Protein AF-A0A2I1HBD5-F1 (afdb_monomer)

Structure (mmCIF, N/CA/C/O backbone):
data_AF-A0A2I1HBD5-F1
#
_entry.id   AF-A0A2I1HBD5-F1
#
loop_
_atom_site.group_PDB
_atom_site.id
_atom_site.type_symbol
_atom_site.label_atom_id
_atom_site.label_alt_id
_atom_site.label_comp_id
_atom_site.label_asym_id
_atom_site.label_entity_id
_atom_site.label_seq_id
_atom_site.pdbx_PDB_ins_code
_atom_site.Cartn_x
_atom_site.Cartn_y
_atom_site.Cartn_z
_atom_site.occupancy
_atom_site.B_iso_or_equiv
_atom_site.auth_seq_id
_atom_site.auth_comp_id
_atom_site.auth_asym_id
_atom_site.auth_atom_id
_atom_site.pdbx_PDB_model_num
ATOM 1 N N . MET A 1 1 ? 11.710 3.356 -23.609 1.00 35.12 1 MET A N 1
ATOM 2 C CA . MET A 1 1 ? 13.028 3.707 -23.040 1.00 35.12 1 MET A CA 1
ATOM 3 C C . MET A 1 1 ? 12.881 3.411 -21.571 1.00 35.12 1 MET A C 1
ATOM 5 O O . MET A 1 1 ? 12.284 4.208 -20.859 1.00 35.12 1 MET A O 1
ATOM 9 N N . ASP A 1 2 ? 13.296 2.212 -21.183 1.00 42.25 2 ASP A N 1
ATOM 10 C CA . ASP A 1 2 ? 13.004 1.639 -19.874 1.00 42.25 2 ASP A CA 1
ATOM 11 C C . ASP A 1 2 ? 14.181 1.948 -18.957 1.00 42.25 2 ASP A C 1
ATOM 13 O O . ASP A 1 2 ? 15.184 1.242 -18.952 1.00 42.25 2 ASP A O 1
ATOM 17 N N . ASN A 1 3 ? 14.074 3.050 -18.220 1.00 39.84 3 ASN A N 1
ATOM 18 C CA . ASN A 1 3 ? 15.025 3.401 -17.172 1.00 39.84 3 ASN A CA 1
ATOM 19 C C . ASN A 1 3 ? 14.378 3.121 -15.813 1.00 39.84 3 ASN A C 1
ATOM 21 O O . ASN A 1 3 ? 14.091 4.039 -15.054 1.00 39.84 3 ASN A O 1
ATOM 25 N N . ASN A 1 4 ? 14.155 1.841 -15.509 1.00 49.72 4 ASN A N 1
ATOM 26 C CA . ASN A 1 4 ? 13.788 1.379 -14.166 1.00 49.72 4 ASN A CA 1
ATOM 27 C C . ASN A 1 4 ? 15.038 1.297 -13.268 1.00 49.72 4 ASN A C 1
ATOM 29 O O . ASN A 1 4 ? 15.343 0.249 -12.703 1.00 49.72 4 ASN A O 1
ATOM 33 N N . TYR A 1 5 ? 15.794 2.391 -13.162 1.00 55.34 5 TYR A N 1
ATOM 34 C CA . TYR A 1 5 ? 16.770 2.550 -12.087 1.00 55.34 5 TYR A CA 1
ATOM 35 C C . TYR A 1 5 ? 16.064 3.250 -10.931 1.00 55.34 5 TYR A C 1
ATOM 37 O O . TYR A 1 5 ? 15.852 4.457 -10.970 1.00 55.34 5 TYR A O 1
ATOM 45 N N . ILE A 1 6 ? 15.682 2.470 -9.921 1.00 60.25 6 ILE A N 1
ATOM 46 C CA . ILE A 1 6 ? 15.313 3.000 -8.609 1.00 60.25 6 ILE A CA 1
ATOM 47 C C . ILE A 1 6 ? 16.592 3.620 -8.034 1.00 60.25 6 ILE A C 1
ATOM 49 O O . ILE A 1 6 ? 17.615 2.937 -7.923 1.00 60.25 6 ILE A O 1
ATOM 53 N N . PHE A 1 7 ? 16.578 4.921 -7.740 1.00 73.19 7 PHE A N 1
ATOM 54 C CA . PHE A 1 7 ? 17.714 5.563 -7.079 1.00 73.19 7 PHE A CA 1
ATOM 55 C C . PHE A 1 7 ? 17.886 4.967 -5.670 1.00 73.19 7 PHE A C 1
ATOM 57 O O . PHE A 1 7 ? 16.923 4.524 -5.054 1.00 73.19 7 PHE A O 1
ATOM 64 N N . GLN A 1 8 ? 19.103 4.935 -5.120 1.00 78.31 8 GLN A N 1
ATOM 65 C CA . GLN A 1 8 ? 19.332 4.352 -3.784 1.00 78.31 8 GLN A CA 1
ATOM 66 C C . GLN A 1 8 ? 18.429 4.980 -2.701 1.00 78.31 8 GLN A C 1
ATOM 68 O O . GLN A 1 8 ? 18.007 4.294 -1.769 1.00 78.31 8 GLN A O 1
ATOM 73 N N . ASP A 1 9 ? 18.110 6.267 -2.847 1.00 82.81 9 ASP A N 1
ATOM 74 C CA . ASP A 1 9 ? 17.214 6.996 -1.949 1.00 82.81 9 ASP A CA 1
ATOM 75 C C . ASP A 1 9 ? 15.756 6.531 -2.085 1.00 82.81 9 ASP A C 1
ATOM 77 O O . ASP A 1 9 ? 15.079 6.343 -1.075 1.00 82.81 9 ASP A O 1
ATOM 81 N N . ASP A 1 10 ? 15.312 6.238 -3.310 1.00 87.06 10 ASP A N 1
ATOM 82 C CA . ASP A 1 10 ? 13.992 5.675 -3.602 1.00 87.06 10 ASP A CA 1
ATOM 83 C C . ASP A 1 10 ? 13.824 4.284 -2.958 1.00 87.06 10 ASP A C 1
ATOM 85 O O . ASP A 1 10 ? 12.817 4.006 -2.310 1.00 87.06 10 ASP A O 1
ATOM 89 N N . GLU A 1 11 ? 14.832 3.415 -3.078 1.00 91.12 11 GLU A N 1
ATOM 90 C CA . GLU A 1 11 ? 14.834 2.073 -2.475 1.00 91.12 11 GLU A CA 1
ATOM 91 C C . GLU A 1 11 ? 14.741 2.141 -0.941 1.00 91.12 11 GLU A C 1
ATOM 93 O O . GLU A 1 11 ? 13.979 1.403 -0.307 1.00 91.12 11 GLU A O 1
ATOM 98 N N . ASN A 1 12 ? 15.526 3.035 -0.331 1.00 92.31 12 ASN A N 1
ATOM 99 C CA . ASN A 1 12 ? 15.513 3.252 1.113 1.00 92.31 12 ASN A CA 1
ATOM 100 C C . ASN A 1 12 ? 14.150 3.782 1.578 1.00 92.31 12 ASN A C 1
ATOM 102 O O . ASN A 1 12 ? 13.618 3.313 2.586 1.00 92.31 12 ASN A O 1
ATOM 106 N N . PHE A 1 13 ? 13.567 4.720 0.828 1.00 93.06 13 PHE A N 1
ATOM 107 C CA . PHE A 1 13 ? 12.230 5.235 1.093 1.00 93.06 13 PHE A CA 1
ATOM 108 C C . PHE A 1 13 ? 11.174 4.123 1.050 1.00 93.06 13 PHE A C 1
ATOM 110 O O . PHE A 1 13 ? 10.420 3.978 2.011 1.00 93.06 13 PHE A O 1
ATOM 117 N N . LEU A 1 14 ? 11.146 3.296 -0.002 1.00 94.56 14 LEU A N 1
ATOM 118 C CA . LEU A 1 14 ? 10.159 2.217 -0.129 1.00 94.56 14 LEU A CA 1
ATOM 119 C C . LEU A 1 14 ? 10.232 1.215 1.031 1.00 94.56 14 LEU A C 1
ATOM 121 O O . LEU A 1 14 ? 9.196 0.809 1.562 1.00 94.56 14 LEU A O 1
ATOM 125 N N . LYS A 1 15 ? 11.445 0.838 1.456 1.00 94.44 15 LYS A N 1
ATOM 126 C CA . LYS A 1 15 ? 11.649 -0.049 2.615 1.00 94.44 15 LYS A CA 1
ATOM 127 C C . LYS A 1 15 ? 11.149 0.577 3.911 1.00 94.44 15 LYS A C 1
ATOM 129 O O . LYS A 1 15 ? 10.478 -0.098 4.690 1.00 94.44 15 LYS A O 1
ATOM 134 N N . ASN A 1 16 ? 11.442 1.857 4.129 1.00 95.06 16 ASN A N 1
ATOM 135 C CA . ASN A 1 16 ? 10.980 2.579 5.312 1.00 95.06 16 ASN A CA 1
ATOM 136 C C . ASN A 1 16 ? 9.454 2.712 5.326 1.00 95.06 16 ASN A C 1
ATOM 138 O O . ASN A 1 16 ? 8.831 2.427 6.347 1.00 95.06 16 ASN A O 1
ATOM 142 N N . LEU A 1 17 ? 8.849 3.072 4.189 1.00 95.56 17 LEU A N 1
ATOM 143 C CA . LEU A 1 17 ? 7.399 3.160 4.037 1.00 95.56 17 LEU A CA 1
ATOM 144 C C . LEU A 1 17 ? 6.732 1.820 4.369 1.00 95.56 17 LEU A C 1
ATOM 146 O O . LEU A 1 17 ? 5.777 1.787 5.142 1.00 95.56 17 LEU A O 1
ATOM 150 N N . LEU A 1 18 ? 7.260 0.718 3.829 1.00 96.00 18 LEU A N 1
ATOM 151 C CA . LEU A 1 18 ? 6.735 -0.621 4.080 1.00 96.00 18 LEU A CA 1
ATOM 152 C C . LEU A 1 18 ? 6.848 -1.026 5.554 1.00 96.00 18 LEU A C 1
ATOM 154 O O . LEU A 1 18 ? 5.880 -1.505 6.142 1.00 96.00 18 LEU A O 1
ATOM 158 N N . ASN A 1 19 ? 8.019 -0.821 6.158 1.00 95.75 19 ASN A N 1
ATOM 159 C CA . ASN A 1 19 ? 8.254 -1.178 7.553 1.00 95.75 19 ASN A CA 1
ATOM 160 C C . ASN A 1 19 ? 7.349 -0.368 8.492 1.00 95.75 19 ASN A C 1
ATOM 162 O O . ASN A 1 19 ? 6.693 -0.923 9.373 1.00 95.75 19 ASN A O 1
ATOM 166 N N . ASN A 1 20 ? 7.244 0.941 8.256 1.00 94.94 20 ASN A N 1
ATOM 167 C CA . ASN A 1 20 ? 6.369 1.801 9.040 1.00 94.94 20 ASN A CA 1
ATOM 168 C C . ASN A 1 20 ? 4.895 1.430 8.848 1.00 94.94 20 ASN A C 1
ATOM 170 O O . ASN A 1 20 ? 4.142 1.461 9.817 1.00 94.94 20 ASN A O 1
ATOM 174 N N . PHE A 1 21 ? 4.488 1.035 7.637 1.00 94.69 21 PHE A N 1
ATOM 175 C CA . PHE A 1 21 ? 3.127 0.581 7.362 1.00 94.69 21 PHE A CA 1
ATOM 176 C C . PHE A 1 21 ? 2.769 -0.644 8.210 1.00 94.69 21 PHE A C 1
ATOM 178 O O . PHE A 1 21 ? 1.745 -0.626 8.892 1.00 94.69 21 PHE A O 1
ATOM 185 N N . TYR A 1 22 ? 3.626 -1.668 8.248 1.00 92.44 22 TYR A N 1
ATOM 186 C CA . TYR A 1 22 ? 3.384 -2.847 9.085 1.00 92.44 22 TYR A CA 1
ATOM 187 C C . TYR A 1 22 ? 3.411 -2.530 10.582 1.00 92.44 22 TYR A C 1
ATOM 189 O O . TYR A 1 22 ? 2.516 -2.972 11.303 1.00 92.44 22 TYR A O 1
ATOM 197 N N . ASN A 1 23 ? 4.363 -1.718 11.050 1.00 93.06 23 ASN A N 1
ATOM 198 C CA . ASN A 1 23 ? 4.407 -1.295 12.454 1.00 93.06 23 ASN A CA 1
ATOM 199 C C . ASN A 1 23 ? 3.120 -0.570 12.853 1.00 93.06 23 ASN A C 1
ATOM 201 O O . ASN A 1 23 ? 2.528 -0.885 13.880 1.00 93.06 23 ASN A O 1
ATOM 205 N N . LYS A 1 24 ? 2.619 0.323 11.992 1.00 90.62 24 LYS A N 1
ATOM 206 C CA . LYS A 1 24 ? 1.349 1.021 12.208 1.00 90.62 24 LYS A CA 1
ATOM 207 C C . LYS A 1 24 ? 0.196 0.032 12.394 1.00 90.62 24 LYS A C 1
ATOM 209 O O . LYS A 1 24 ? -0.633 0.239 13.277 1.00 90.62 24 LYS A O 1
ATOM 214 N N . ILE A 1 25 ? 0.121 -1.021 11.566 1.00 89.50 25 ILE A N 1
ATOM 215 C CA . ILE A 1 25 ? -0.922 -2.063 11.664 1.00 89.50 25 ILE A CA 1
ATOM 216 C C . ILE A 1 25 ? -0.809 -2.819 12.987 1.00 89.50 25 ILE A C 1
ATOM 218 O O . ILE A 1 25 ? -1.823 -3.077 13.623 1.00 89.50 25 ILE A O 1
ATOM 222 N N . ILE A 1 26 ? 0.403 -3.177 13.405 1.00 90.12 26 ILE A N 1
ATOM 223 C CA . ILE A 1 26 ? 0.632 -3.942 14.637 1.00 90.12 26 ILE A CA 1
ATOM 224 C C . ILE A 1 26 ? 0.319 -3.099 15.882 1.00 90.12 26 ILE A C 1
ATOM 226 O O . ILE A 1 26 ? -0.221 -3.610 16.860 1.00 90.12 26 ILE A O 1
ATOM 230 N N . GLU A 1 27 ? 0.650 -1.810 15.852 1.00 89.44 27 GLU A N 1
ATOM 231 C CA . GLU A 1 27 ? 0.481 -0.890 16.981 1.00 89.44 27 GLU A CA 1
ATOM 232 C C . GLU A 1 27 ? -0.940 -0.316 17.099 1.00 89.44 27 GLU A C 1
ATOM 234 O O . GLU A 1 27 ? -1.296 0.243 18.142 1.00 89.44 27 GLU A O 1
ATOM 239 N N . THR A 1 28 ? -1.760 -0.407 16.045 1.00 86.69 28 THR A N 1
ATOM 240 C CA . THR A 1 28 ? -3.106 0.171 16.074 1.00 86.69 28 THR A CA 1
ATOM 241 C C . THR A 1 28 ? -4.044 -0.643 16.964 1.00 86.69 28 THR A C 1
ATOM 243 O O . THR A 1 28 ? -4.256 -1.837 16.770 1.00 86.69 28 THR A O 1
ATOM 246 N N . ASN A 1 29 ? -4.664 0.033 17.930 1.00 82.62 29 ASN A N 1
ATOM 247 C CA . ASN A 1 29 ? -5.659 -0.564 18.827 1.00 82.62 29 ASN A CA 1
ATOM 248 C C . ASN A 1 29 ? -7.093 -0.099 18.521 1.00 82.62 29 ASN A C 1
ATOM 250 O O . ASN A 1 29 ? -8.045 -0.643 19.078 1.00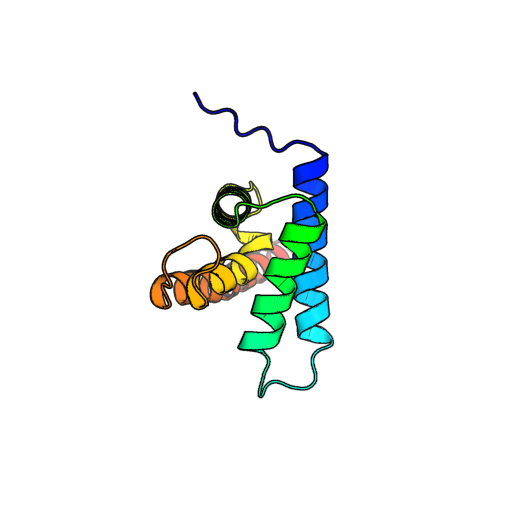 82.62 29 ASN A O 1
ATOM 2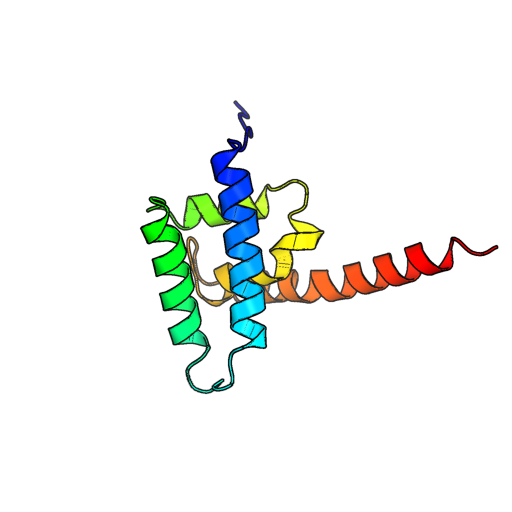54 N N . ASP A 1 30 ? -7.260 0.910 17.655 1.00 80.00 30 ASP A N 1
ATOM 255 C CA . ASP A 1 30 ? -8.567 1.434 17.247 1.00 80.00 30 ASP A CA 1
ATOM 256 C C . ASP A 1 30 ? -8.812 1.171 15.761 1.00 80.00 30 ASP A C 1
ATOM 258 O O . ASP A 1 30 ? -8.285 1.854 14.879 1.00 80.00 30 ASP A O 1
ATOM 262 N N . PHE A 1 31 ? -9.656 0.178 15.493 1.00 82.00 31 PHE A N 1
ATOM 263 C CA . PHE A 1 31 ? -10.061 -0.172 14.137 1.00 82.00 31 PHE A CA 1
ATOM 264 C C . PHE A 1 31 ? -11.272 0.620 13.635 1.00 82.00 31 PHE A C 1
ATOM 266 O O . PHE A 1 31 ? -11.551 0.592 12.439 1.00 82.00 31 PHE A O 1
ATOM 273 N N . ASN A 1 32 ? -11.964 1.377 14.497 1.00 85.75 32 ASN A N 1
ATOM 274 C CA . ASN A 1 32 ? -13.176 2.098 14.094 1.00 85.75 32 ASN A CA 1
ATOM 275 C C . ASN A 1 32 ? -12.877 3.230 13.104 1.00 85.75 32 ASN A C 1
ATOM 277 O O . ASN A 1 32 ? -13.708 3.544 12.257 1.00 85.75 32 ASN A O 1
ATOM 281 N N . ASN A 1 33 ? -11.687 3.830 13.198 1.00 86.06 33 ASN A N 1
ATOM 282 C CA . ASN A 1 33 ? -11.237 4.920 12.326 1.00 86.06 33 ASN A CA 1
ATOM 283 C C . ASN A 1 33 ? -9.991 4.561 11.505 1.00 86.06 33 ASN A C 1
ATOM 285 O O . ASN A 1 33 ? -9.359 5.446 10.924 1.00 86.06 33 ASN A O 1
ATOM 289 N N . PHE A 1 34 ? -9.640 3.274 11.456 1.00 85.94 34 PHE A N 1
ATOM 290 C CA . PHE A 1 34 ? -8.400 2.789 10.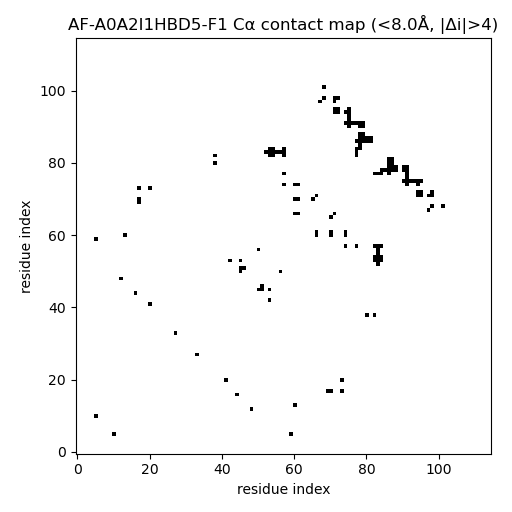851 1.00 85.94 34 PHE A CA 1
ATOM 291 C C . PHE A 1 34 ? -8.221 3.284 9.418 1.00 85.94 34 PHE A C 1
ATOM 293 O O . PHE A 1 34 ? -7.177 3.841 9.094 1.00 85.94 34 PHE A O 1
ATOM 300 N N . GLU A 1 35 ? -9.255 3.151 8.584 1.00 88.50 35 GLU A N 1
ATOM 301 C CA . GLU A 1 35 ? -9.191 3.509 7.164 1.00 88.50 35 GLU A CA 1
ATOM 302 C C . GLU A 1 35 ? -8.749 4.961 6.965 1.00 88.50 35 GLU A C 1
ATOM 304 O O . GLU A 1 35 ? -7.807 5.242 6.222 1.00 88.50 35 GLU A O 1
ATOM 309 N N . LYS A 1 36 ? -9.398 5.884 7.681 1.00 90.62 36 LYS A N 1
ATOM 310 C CA . LYS A 1 36 ? -9.106 7.314 7.597 1.00 90.62 36 LYS A CA 1
ATOM 311 C C . LYS A 1 36 ? -7.704 7.620 8.121 1.00 90.62 36 LYS A C 1
ATOM 313 O O . LYS A 1 36 ? -6.934 8.268 7.419 1.00 90.62 36 LYS A O 1
ATOM 318 N N . ILE A 1 37 ? -7.374 7.125 9.316 1.00 90.69 37 ILE A N 1
ATOM 319 C CA . ILE A 1 37 ? -6.087 7.383 9.977 1.00 90.69 37 ILE A CA 1
ATOM 320 C C . ILE A 1 37 ? -4.926 6.881 9.116 1.00 90.69 37 ILE A C 1
ATOM 322 O O . ILE A 1 37 ? -3.932 7.584 8.947 1.00 90.69 37 ILE A O 1
ATOM 326 N N . PHE A 1 38 ? -5.047 5.686 8.539 1.00 92.69 38 PHE A N 1
ATOM 327 C CA . PHE A 1 38 ? -4.000 5.109 7.702 1.00 92.69 38 PHE A CA 1
ATOM 328 C C . PHE A 1 38 ? -3.868 5.815 6.360 1.00 92.69 38 PHE A C 1
ATOM 330 O O . PHE A 1 38 ? -2.748 6.042 5.908 1.00 92.69 38 PHE A O 1
ATOM 337 N N . CYS A 1 39 ? -4.984 6.193 5.731 1.00 93.12 39 CYS A N 1
ATOM 338 C CA . CYS A 1 39 ? -4.938 6.963 4.492 1.00 93.12 39 CYS A CA 1
ATOM 339 C C . CYS A 1 39 ? -4.263 8.322 4.696 1.00 93.12 39 CYS A C 1
ATOM 341 O O . CYS A 1 39 ? -3.447 8.724 3.871 1.00 93.12 39 CYS A O 1
ATOM 343 N N . GLU A 1 40 ? -4.606 9.030 5.774 1.00 93.44 40 GLU A N 1
ATOM 344 C CA . GLU A 1 40 ? -3.973 10.303 6.133 1.00 93.44 40 GLU A CA 1
ATOM 345 C C . GLU A 1 40 ? -2.484 10.102 6.426 1.00 93.44 40 GLU A C 1
ATOM 347 O O . GLU A 1 40 ? -1.652 10.812 5.867 1.00 93.44 40 GLU A O 1
ATOM 352 N N . TRP A 1 41 ? -2.139 9.079 7.211 1.00 94.12 41 TRP A N 1
ATOM 353 C CA . TRP A 1 41 ? -0.754 8.766 7.541 1.00 94.12 41 TRP A CA 1
ATOM 354 C C . TRP A 1 41 ? 0.093 8.440 6.302 1.00 94.12 41 TRP A C 1
ATOM 356 O O . TRP A 1 41 ? 1.133 9.066 6.123 1.00 94.12 41 TRP A O 1
ATOM 366 N N . ILE A 1 42 ? -0.355 7.546 5.407 1.00 94.56 42 ILE A N 1
ATOM 367 C CA . ILE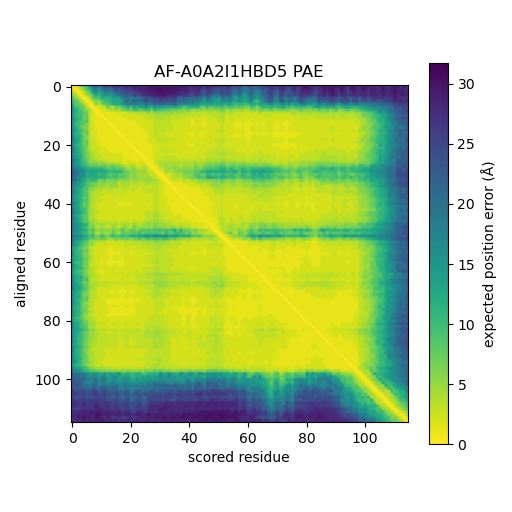 A 1 42 ? 0.393 7.222 4.177 1.00 94.56 42 ILE A CA 1
ATOM 368 C C . ILE A 1 42 ? 0.640 8.474 3.337 1.00 94.56 42 ILE A C 1
ATOM 370 O O . ILE A 1 42 ? 1.748 8.669 2.842 1.00 94.56 42 ILE A O 1
ATOM 374 N N . LYS A 1 43 ? -0.372 9.333 3.174 1.00 93.56 43 LYS A N 1
ATOM 375 C CA . LYS A 1 43 ? -0.216 10.571 2.402 1.00 93.56 43 LYS A CA 1
ATOM 376 C C . LYS A 1 43 ? 0.827 11.487 3.032 1.00 93.56 43 LYS A C 1
ATOM 378 O O . LYS A 1 43 ? 1.712 11.948 2.320 1.00 93.56 43 LYS A O 1
ATOM 383 N N . SER A 1 44 ? 0.775 11.675 4.351 1.00 93.00 44 SER A N 1
ATOM 384 C CA . SER A 1 44 ? 1.761 12.480 5.075 1.00 93.00 44 SER A CA 1
ATOM 385 C C . SER A 1 44 ? 3.178 11.910 4.986 1.00 93.00 44 SER A C 1
ATOM 387 O O . SER A 1 44 ? 4.111 12.673 4.770 1.00 93.00 44 SER A O 1
ATOM 389 N N . GLU A 1 45 ? 3.365 10.592 5.106 1.00 92.00 45 GLU A N 1
ATOM 390 C CA . GLU A 1 45 ? 4.688 9.969 4.944 1.00 92.00 45 GLU A CA 1
ATOM 391 C C . GLU A 1 45 ? 5.260 10.211 3.545 1.00 92.00 45 GLU A C 1
ATOM 393 O O . GLU A 1 45 ? 6.435 10.546 3.404 1.00 92.00 45 GLU A O 1
ATOM 398 N N . ILE A 1 46 ? 4.435 10.076 2.505 1.00 91.25 46 ILE A N 1
ATOM 399 C CA . ILE A 1 46 ? 4.857 10.306 1.119 1.00 91.25 46 ILE A CA 1
ATOM 400 C C . ILE A 1 46 ? 5.222 11.790 0.911 1.00 91.25 46 ILE A C 1
ATOM 402 O O . ILE A 1 46 ? 6.290 12.092 0.377 1.00 91.25 46 ILE A O 1
ATOM 406 N N . GLU A 1 47 ? 4.393 12.711 1.411 1.00 89.06 47 GLU A N 1
ATOM 407 C CA . GLU A 1 47 ? 4.607 14.161 1.307 1.00 89.06 47 GLU A CA 1
ATOM 408 C C . GLU A 1 47 ? 5.862 14.640 2.055 1.00 89.06 47 GLU A C 1
ATOM 410 O O . GLU A 1 47 ? 6.649 15.408 1.503 1.00 89.06 47 GLU A O 1
ATOM 415 N N . ILE A 1 48 ? 6.098 14.166 3.287 1.00 88.56 48 ILE A N 1
ATOM 416 C CA . ILE A 1 48 ? 7.274 14.537 4.102 1.00 88.56 48 ILE A CA 1
ATOM 417 C C . ILE A 1 48 ? 8.583 14.092 3.434 1.00 88.56 48 ILE A C 1
ATOM 419 O O . ILE A 1 48 ? 9.619 14.732 3.612 1.00 88.56 48 ILE A O 1
ATOM 423 N N . ASN A 1 49 ? 8.539 13.026 2.633 1.00 84.25 49 ASN A N 1
ATOM 424 C CA . ASN A 1 49 ? 9.682 12.540 1.865 1.00 84.25 49 ASN A CA 1
ATOM 425 C C . ASN A 1 49 ? 9.807 13.204 0.477 1.00 84.25 49 ASN A C 1
ATOM 427 O O . ASN A 1 49 ? 10.548 12.716 -0.370 1.00 84.25 49 ASN A O 1
ATOM 431 N N . ASN A 1 50 ? 9.137 14.343 0.251 1.00 82.00 50 ASN A N 1
ATOM 432 C CA . ASN A 1 50 ? 9.156 15.135 -0.988 1.00 82.00 50 ASN A CA 1
ATOM 433 C C . ASN A 1 50 ? 8.610 14.413 -2.231 1.00 82.00 50 ASN A C 1
ATOM 435 O O . ASN A 1 50 ? 8.916 14.799 -3.362 1.00 82.00 50 ASN A O 1
ATOM 439 N N . TYR A 1 51 ? 7.772 13.393 -2.049 1.00 82.56 51 TYR A N 1
ATOM 440 C CA . TYR A 1 51 ? 7.016 12.806 -3.146 1.00 82.56 51 TYR A CA 1
ATOM 441 C C . TYR A 1 51 ? 5.619 13.432 -3.169 1.00 82.56 51 TYR A C 1
ATOM 443 O O . TYR A 1 51 ? 4.825 13.262 -2.253 1.00 82.56 51 TYR A O 1
ATOM 451 N N . GLU A 1 52 ? 5.281 14.150 -4.237 1.00 73.38 52 GLU A N 1
ATOM 452 C CA . GLU A 1 52 ? 3.932 14.729 -4.398 1.00 73.38 52 GLU A CA 1
ATOM 453 C C . GLU A 1 52 ? 3.001 13.820 -5.213 1.00 73.38 52 GLU A C 1
ATOM 455 O O . GLU A 1 52 ? 1.790 14.029 -5.290 1.00 73.38 52 GLU A O 1
ATOM 460 N N . ASN A 1 53 ? 3.564 12.793 -5.853 1.00 87.62 53 ASN A N 1
ATOM 461 C CA . ASN A 1 53 ? 2.847 11.959 -6.800 1.00 87.62 53 ASN A CA 1
ATOM 462 C C . ASN A 1 53 ? 2.637 10.546 -6.247 1.00 87.62 53 ASN A C 1
ATOM 464 O O . ASN A 1 53 ? 3.469 9.658 -6.421 1.00 87.62 53 ASN A O 1
ATOM 468 N N . TYR A 1 54 ? 1.475 10.310 -5.639 1.00 92.31 54 TYR A N 1
ATOM 469 C CA . TYR A 1 54 ? 1.113 8.985 -5.129 1.00 92.31 54 TYR A CA 1
ATOM 470 C C . TYR A 1 54 ? 1.072 7.903 -6.226 1.00 92.31 54 TYR A C 1
ATOM 472 O O . TYR A 1 54 ? 1.329 6.738 -5.939 1.00 92.31 54 TYR A O 1
ATOM 480 N N . ASN A 1 55 ? 0.768 8.268 -7.481 1.00 94.19 55 ASN A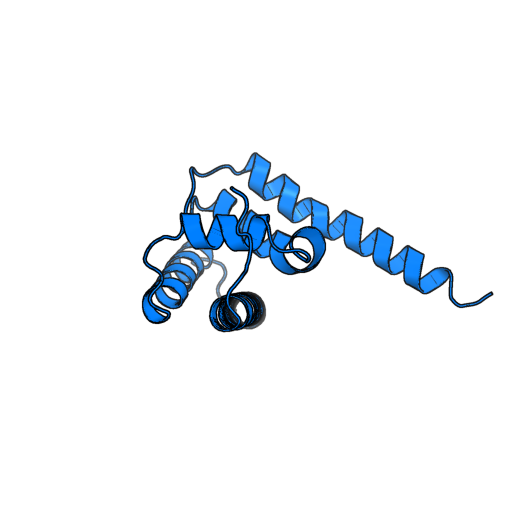 N 1
ATOM 481 C CA . ASN A 1 55 ? 0.808 7.333 -8.612 1.00 94.19 55 ASN A CA 1
ATOM 482 C C . ASN A 1 55 ? 2.252 6.902 -8.913 1.00 94.19 55 ASN A C 1
ATOM 484 O O . ASN A 1 55 ? 2.500 5.744 -9.225 1.00 94.19 55 ASN A O 1
ATOM 488 N N . TYR A 1 56 ? 3.221 7.810 -8.758 1.00 92.56 56 TYR A N 1
ATOM 489 C CA . TYR A 1 56 ? 4.635 7.458 -8.890 1.00 92.56 56 TYR A CA 1
ATOM 490 C C . TYR A 1 56 ? 5.041 6.417 -7.840 1.00 92.56 56 TYR A C 1
ATOM 492 O O . TYR A 1 56 ? 5.606 5.391 -8.207 1.00 92.56 56 TYR A O 1
ATOM 500 N N . ILE A 1 57 ? 4.652 6.611 -6.572 1.00 95.06 57 ILE A N 1
ATOM 501 C CA . ILE A 1 57 ? 4.906 5.627 -5.508 1.00 95.06 57 ILE A CA 1
ATOM 502 C C . ILE A 1 57 ? 4.249 4.282 -5.817 1.00 95.06 57 ILE A C 1
ATOM 504 O O . ILE A 1 57 ? 4.913 3.253 -5.724 1.00 95.06 57 ILE A O 1
ATOM 508 N N . LEU A 1 58 ? 2.978 4.284 -6.233 1.00 96.38 58 LEU A N 1
ATOM 509 C CA . LEU A 1 58 ? 2.274 3.061 -6.623 1.00 96.38 58 LEU A CA 1
ATOM 510 C C . LEU A 1 58 ? 3.007 2.326 -7.753 1.00 96.38 58 LEU A C 1
ATOM 512 O O . LEU A 1 58 ? 3.257 1.128 -7.657 1.00 96.38 58 LEU A O 1
ATOM 516 N N . ASN A 1 59 ? 3.414 3.056 -8.790 1.00 94.94 59 ASN A N 1
ATOM 517 C CA . ASN A 1 59 ? 4.153 2.497 -9.914 1.00 94.94 59 ASN A CA 1
ATOM 518 C C . ASN A 1 59 ? 5.512 1.925 -9.479 1.00 94.94 59 ASN A C 1
ATOM 520 O O . ASN A 1 59 ? 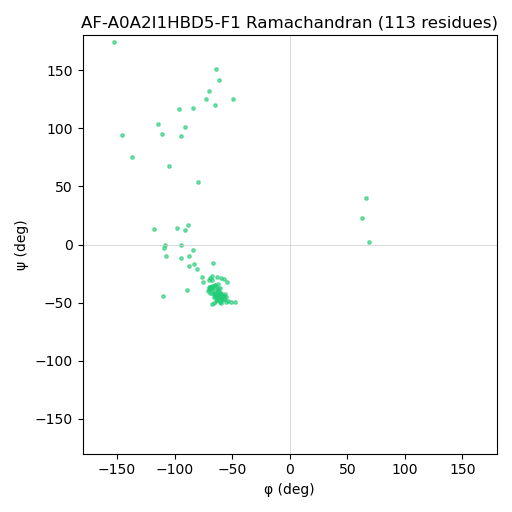5.930 0.888 -9.989 1.00 94.94 59 ASN A O 1
ATOM 524 N N . MET A 1 60 ? 6.202 2.561 -8.529 1.00 94.50 60 MET A N 1
ATOM 525 C CA . MET A 1 60 ? 7.455 2.032 -7.987 1.00 94.50 60 MET A CA 1
ATOM 526 C C . MET A 1 60 ? 7.245 0.710 -7.248 1.00 94.50 60 MET A C 1
ATOM 528 O O . MET A 1 60 ? 7.954 -0.251 -7.530 1.00 94.50 60 MET A O 1
ATOM 532 N N . ILE A 1 61 ? 6.262 0.631 -6.343 1.00 95.56 61 ILE A N 1
ATOM 533 C CA . ILE A 1 61 ? 6.012 -0.598 -5.57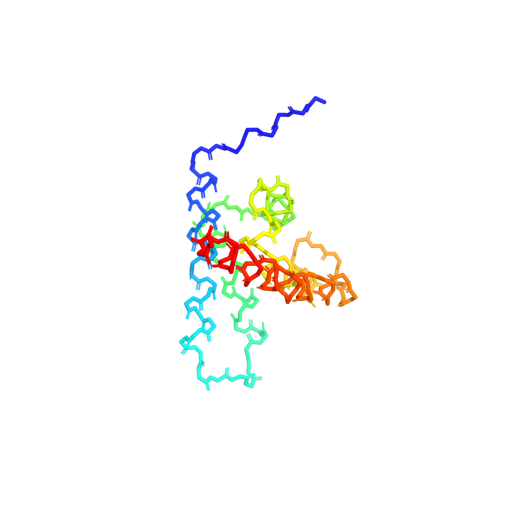3 1.00 95.56 61 ILE A CA 1
ATOM 534 C C . ILE A 1 61 ? 5.439 -1.727 -6.441 1.00 95.56 61 ILE A C 1
ATOM 536 O O . ILE A 1 61 ? 5.737 -2.889 -6.180 1.00 95.56 61 ILE A O 1
ATOM 540 N N . GLU A 1 62 ? 4.673 -1.423 -7.498 1.00 95.62 62 GLU A N 1
ATOM 541 C CA . GLU A 1 62 ? 4.179 -2.421 -8.464 1.00 95.62 62 GLU A CA 1
ATOM 542 C C . GLU A 1 62 ? 5.302 -2.991 -9.346 1.00 95.62 62 GLU A C 1
ATOM 544 O O . GLU A 1 62 ? 5.294 -4.183 -9.651 1.00 95.62 62 GLU A O 1
ATOM 549 N N . ASN A 1 63 ? 6.280 -2.169 -9.741 1.00 94.12 63 ASN A N 1
ATOM 550 C CA . ASN A 1 63 ? 7.381 -2.592 -10.618 1.00 94.12 63 ASN A CA 1
ATOM 551 C C . ASN A 1 63 ? 8.649 -3.022 -9.864 1.00 94.12 63 ASN A C 1
ATOM 553 O O . ASN A 1 63 ? 9.642 -3.401 -10.488 1.00 94.12 63 ASN A O 1
ATOM 557 N N . HIS A 1 64 ? 8.638 -2.969 -8.532 1.00 93.88 64 HIS A N 1
ATOM 558 C CA . HIS A 1 64 ? 9.754 -3.401 -7.701 1.00 93.88 64 HIS A CA 1
ATOM 559 C C . HIS A 1 64 ? 10.057 -4.896 -7.903 1.00 93.88 64 HIS A C 1
ATOM 561 O O . HIS A 1 64 ? 9.141 -5.714 -8.004 1.00 93.88 64 HIS A O 1
ATOM 567 N N . LYS A 1 65 ? 11.335 -5.297 -7.906 1.00 91.75 65 LYS A N 1
ATOM 568 C CA . LYS A 1 65 ? 11.715 -6.707 -8.143 1.00 91.75 65 LYS A CA 1
ATOM 569 C C . LYS A 1 65 ? 11.157 -7.652 -7.062 1.00 91.75 65 LYS A C 1
ATOM 571 O O . LYS A 1 65 ? 10.731 -8.755 -7.384 1.00 91.75 65 LYS A O 1
ATOM 576 N N . GLU A 1 66 ? 11.051 -7.192 -5.813 1.00 92.50 66 GLU A N 1
ATOM 577 C CA . GLU A 1 66 ? 10.368 -7.897 -4.713 1.00 92.50 66 GLU A CA 1
ATOM 578 C C . GLU A 1 66 ? 8.870 -7.547 -4.554 1.00 92.50 66 GLU A C 1
ATOM 580 O O . GLU A 1 66 ? 8.272 -7.901 -3.540 1.00 92.50 66 GLU A O 1
ATOM 585 N N . SER A 1 67 ? 8.231 -6.872 -5.522 1.00 92.38 67 SER A N 1
ATOM 586 C CA . SER A 1 67 ? 6.831 -6.397 -5.429 1.00 92.38 67 SER A CA 1
ATOM 587 C C . SER A 1 67 ? 5.859 -7.468 -4.930 1.00 92.38 67 SER A C 1
ATOM 589 O O . SER A 1 67 ? 5.124 -7.263 -3.962 1.00 92.38 67 SER A O 1
ATOM 591 N N . LYS A 1 68 ? 5.931 -8.654 -5.543 1.00 88.56 68 LYS A N 1
ATOM 592 C CA . LYS A 1 68 ? 5.048 -9.785 -5.244 1.00 88.56 68 LYS A CA 1
ATOM 593 C C . LYS A 1 68 ? 5.231 -10.368 -3.845 1.00 88.56 68 LYS A C 1
ATOM 595 O O . LYS A 1 68 ? 4.349 -11.096 -3.425 1.00 88.56 68 LYS A O 1
ATOM 600 N N . PHE A 1 69 ? 6.326 -10.071 -3.148 1.00 87.69 69 PHE A N 1
ATOM 601 C CA . PHE A 1 69 ? 6.619 -10.622 -1.822 1.00 87.69 69 PHE A CA 1
ATOM 602 C C . PHE A 1 69 ? 6.505 -9.567 -0.725 1.00 87.69 69 PHE A C 1
ATOM 604 O O . PHE A 1 69 ? 5.918 -9.817 0.319 1.00 87.69 69 PHE A O 1
ATOM 611 N N . TRP A 1 70 ? 7.053 -8.376 -0.955 1.00 92.88 70 TRP A N 1
ATOM 612 C CA . TRP A 1 70 ? 7.136 -7.339 0.072 1.00 92.88 70 TRP A CA 1
ATOM 613 C C . TRP A 1 70 ? 5.913 -6.430 0.086 1.00 92.88 70 TRP A C 1
ATOM 615 O O . TRP A 1 70 ? 5.440 -6.037 1.151 1.00 92.88 70 TRP A O 1
ATOM 625 N N . PHE A 1 71 ? 5.393 -6.091 -1.094 1.00 95.75 71 PHE A N 1
ATOM 626 C CA . PHE A 1 71 ? 4.514 -4.937 -1.255 1.00 95.75 71 PHE A CA 1
ATOM 627 C C . PHE A 1 71 ? 3.053 -5.289 -1.521 1.00 95.75 71 PHE A C 1
ATOM 629 O O . PHE A 1 71 ? 2.236 -4.377 -1.574 1.00 95.75 71 PHE A O 1
ATOM 636 N N . THR A 1 72 ? 2.684 -6.563 -1.653 1.00 95.25 72 THR A N 1
ATOM 637 C CA . THR A 1 72 ? 1.313 -6.990 -1.993 1.00 95.25 72 THR A CA 1
ATOM 638 C C . THR A 1 72 ? 0.252 -6.358 -1.089 1.00 95.25 72 THR A C 1
ATOM 640 O O . THR A 1 72 ? -0.677 -5.730 -1.590 1.00 95.25 72 THR A O 1
ATOM 643 N N . SER A 1 73 ? 0.431 -6.401 0.233 1.00 94.69 73 SER A N 1
ATOM 644 C CA . SER A 1 73 ? -0.488 -5.761 1.188 1.00 94.69 73 SER A CA 1
ATOM 645 C C . SER A 1 73 ? -0.566 -4.239 1.020 1.00 94.69 73 SER A C 1
ATOM 647 O O . SER A 1 73 ? -1.651 -3.658 1.079 1.00 94.69 73 SER A O 1
ATOM 649 N N . LEU A 1 74 ? 0.569 -3.579 0.769 1.00 96.44 74 LEU A N 1
ATOM 650 C CA . LEU A 1 74 ? 0.619 -2.131 0.556 1.00 96.44 74 LEU A CA 1
ATOM 651 C C . LEU A 1 74 ? -0.045 -1.736 -0.773 1.00 96.44 74 LEU A C 1
ATOM 653 O O . LEU A 1 74 ? -0.820 -0.784 -0.820 1.00 96.44 74 LEU A O 1
ATOM 657 N N . ILE A 1 75 ? 0.187 -2.499 -1.842 1.00 97.44 75 ILE A N 1
ATOM 658 C CA . ILE A 1 75 ? -0.446 -2.297 -3.150 1.00 97.44 75 ILE A CA 1
ATOM 659 C C . ILE A 1 75 ? -1.959 -2.495 -3.035 1.00 97.44 75 ILE A C 1
ATOM 661 O O . ILE A 1 75 ? -2.732 -1.658 -3.507 1.00 97.44 75 ILE A O 1
ATOM 665 N N . GLY A 1 76 ? -2.394 -3.559 -2.353 1.00 96.88 76 GLY A N 1
ATOM 666 C CA . GLY A 1 76 ? -3.806 -3.794 -2.069 1.00 96.88 76 GLY A CA 1
ATOM 667 C C . GLY A 1 76 ? -4.437 -2.609 -1.337 1.00 96.88 76 GLY A C 1
ATOM 668 O O . GLY A 1 76 ? -5.503 -2.137 -1.728 1.00 96.88 76 GLY A O 1
ATOM 669 N N . PHE A 1 77 ? -3.735 -2.044 -0.347 1.00 96.69 77 PHE A N 1
ATOM 670 C CA . PHE A 1 77 ? -4.180 -0.848 0.372 1.00 96.69 77 PHE A CA 1
ATOM 671 C C . PHE A 1 77 ? -4.355 0.367 -0.552 1.00 96.69 77 PHE A C 1
ATOM 673 O O . PHE A 1 77 ? -5.390 1.036 -0.498 1.00 96.69 77 PHE A O 1
ATOM 680 N N . PHE A 1 78 ? -3.399 0.627 -1.449 1.00 97.62 78 PHE A N 1
ATOM 681 C CA . PHE A 1 78 ? -3.499 1.729 -2.411 1.00 97.62 78 PHE A CA 1
ATOM 682 C C . PHE A 1 78 ? -4.724 1.581 -3.319 1.00 97.62 78 PHE A C 1
ATOM 684 O O . PHE A 1 78 ? -5.473 2.545 -3.490 1.00 97.62 78 PHE A O 1
ATOM 691 N N . TYR A 1 79 ? -4.987 0.380 -3.842 1.00 98.25 79 TYR A N 1
ATOM 692 C CA . TYR A 1 79 ? -6.171 0.127 -4.666 1.00 98.25 79 TYR A CA 1
ATOM 693 C C . TYR A 1 79 ? -7.481 0.194 -3.881 1.00 98.25 79 TYR A C 1
ATOM 695 O O . TYR A 1 79 ? -8.468 0.727 -4.394 1.00 98.25 79 TYR A O 1
ATOM 703 N N . ASN A 1 80 ? -7.503 -0.288 -2.637 1.00 97.25 80 ASN A N 1
ATOM 704 C CA . ASN A 1 80 ? -8.713 -0.301 -1.816 1.00 97.25 80 ASN A CA 1
ATOM 705 C C . ASN A 1 80 ? -9.205 1.119 -1.495 1.00 97.25 80 ASN A C 1
ATOM 707 O O . ASN A 1 80 ? -10.411 1.363 -1.463 1.00 97.25 80 ASN A O 1
ATOM 711 N N . PHE A 1 81 ? -8.270 2.058 -1.315 1.00 96.75 81 PHE A N 1
ATOM 712 C CA . PHE A 1 81 ? -8.562 3.447 -0.949 1.00 96.75 81 PHE A CA 1
ATOM 713 C C . PHE A 1 81 ? -8.335 4.466 -2.074 1.00 96.75 81 PHE A C 1
ATOM 715 O O . PHE A 1 81 ? -8.591 5.654 -1.885 1.00 96.75 81 PHE A O 1
ATOM 722 N N . GLY A 1 82 ? -7.903 4.026 -3.260 1.00 96.31 82 GLY A N 1
ATOM 723 C CA . GLY A 1 82 ? -7.665 4.908 -4.406 1.00 96.31 82 GLY A CA 1
ATOM 724 C C . GLY A 1 82 ? -6.510 5.890 -4.187 1.00 96.31 82 GLY A C 1
ATOM 725 O O . GLY A 1 82 ? -6.601 7.061 -4.556 1.00 96.31 82 GLY A O 1
ATOM 726 N N . ILE A 1 83 ? -5.426 5.442 -3.555 1.00 95.69 83 ILE A N 1
ATOM 727 C CA . ILE A 1 83 ? -4.215 6.247 -3.364 1.00 95.69 83 ILE A CA 1
ATOM 728 C C . ILE A 1 83 ? -3.373 6.131 -4.635 1.00 95.69 83 ILE A C 1
ATOM 730 O O . ILE A 1 83 ? -2.985 5.037 -5.035 1.00 95.69 83 ILE A O 1
ATOM 734 N N . GLY A 1 84 ? -3.150 7.255 -5.319 1.00 93.44 84 GLY A N 1
ATOM 735 C CA . GLY A 1 84 ? -2.402 7.281 -6.583 1.00 93.44 84 GLY A CA 1
ATOM 736 C C . GLY A 1 84 ? -3.102 6.617 -7.771 1.00 93.44 84 GLY A C 1
ATOM 737 O O . GLY A 1 84 ? -2.541 6.582 -8.860 1.00 93.44 84 GLY A O 1
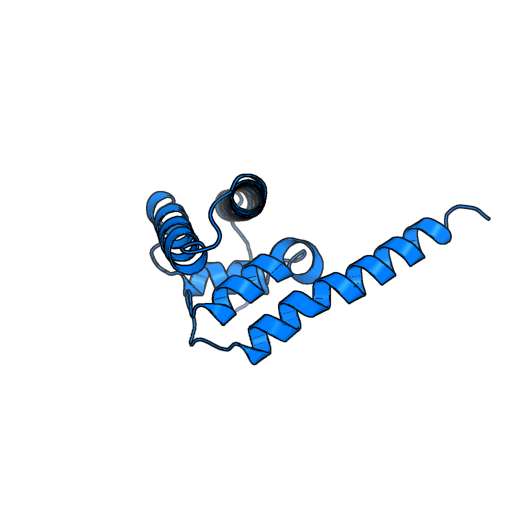ATOM 738 N N . CYS A 1 85 ? -4.327 6.121 -7.599 1.00 96.00 85 CYS A N 1
ATOM 739 C CA . CYS A 1 85 ? -5.092 5.439 -8.635 1.00 96.00 85 CYS A CA 1
ATOM 740 C C . CYS A 1 85 ? -6.602 5.583 -8.408 1.00 96.00 85 CYS A C 1
ATOM 742 O O . CYS A 1 85 ? -7.063 6.096 -7.388 1.00 96.00 85 CYS A O 1
ATOM 744 N N . LYS A 1 86 ? -7.403 5.106 -9.364 1.00 97.56 86 LYS A N 1
ATOM 745 C CA . LYS A 1 86 ? -8.841 4.940 -9.143 1.00 97.56 86 LYS A CA 1
ATOM 746 C C . LYS A 1 86 ? -9.064 3.790 -8.159 1.00 97.56 86 LYS A C 1
ATOM 748 O O . LYS A 1 86 ? -8.532 2.703 -8.370 1.00 97.56 86 LYS A O 1
ATOM 753 N N . LEU A 1 87 ? -9.908 4.024 -7.153 1.00 97.62 87 LEU A N 1
ATOM 754 C CA . LEU A 1 87 ? -10.348 2.997 -6.208 1.00 97.62 87 LEU A CA 1
ATOM 755 C C . LEU A 1 87 ? -10.826 1.744 -6.955 1.00 97.62 87 LEU A C 1
ATOM 757 O O . LEU A 1 87 ? -11.706 1.820 -7.819 1.00 97.62 87 LEU A O 1
ATOM 761 N N . ASN A 1 88 ? -10.242 0.600 -6.605 1.00 98.19 88 ASN A N 1
ATOM 762 C CA . ASN A 1 88 ? -10.520 -0.697 -7.203 1.00 98.19 88 ASN A CA 1
ATOM 763 C C . ASN A 1 88 ? -10.412 -1.809 -6.146 1.00 98.19 88 ASN A C 1
ATOM 765 O O . ASN A 1 88 ? -9.337 -2.344 -5.889 1.00 98.19 88 ASN A O 1
ATOM 769 N N . LYS A 1 89 ? -11.548 -2.168 -5.542 1.00 97.25 89 LYS A N 1
ATOM 770 C CA . LYS A 1 89 ? -11.611 -3.184 -4.479 1.00 97.25 89 LYS A CA 1
ATOM 771 C C . LYS A 1 89 ? -11.329 -4.604 -4.969 1.00 97.25 89 LYS A C 1
ATOM 773 O O . LYS A 1 89 ? -10.829 -5.410 -4.197 1.00 97.25 89 LYS A O 1
ATOM 778 N N . GLU A 1 90 ? -11.642 -4.902 -6.228 1.00 97.19 90 GLU A N 1
ATOM 779 C CA . GLU A 1 90 ? -11.371 -6.211 -6.834 1.00 97.19 90 GLU A CA 1
ATOM 780 C C . GLU A 1 90 ? -9.862 -6.416 -6.981 1.00 97.19 90 GLU A C 1
ATOM 782 O O . GLU A 1 90 ? -9.310 -7.353 -6.418 1.00 97.19 90 GLU A O 1
ATOM 787 N N . LYS A 1 91 ? -9.170 -5.444 -7.589 1.00 95.88 91 LYS A N 1
ATOM 788 C CA . LYS A 1 91 ? -7.705 -5.474 -7.696 1.00 95.88 91 LYS A CA 1
ATOM 789 C C . LYS A 1 91 ? -7.034 -5.477 -6.319 1.00 95.88 91 LYS A C 1
ATOM 791 O O . LYS A 1 91 ? -6.030 -6.152 -6.130 1.00 95.88 91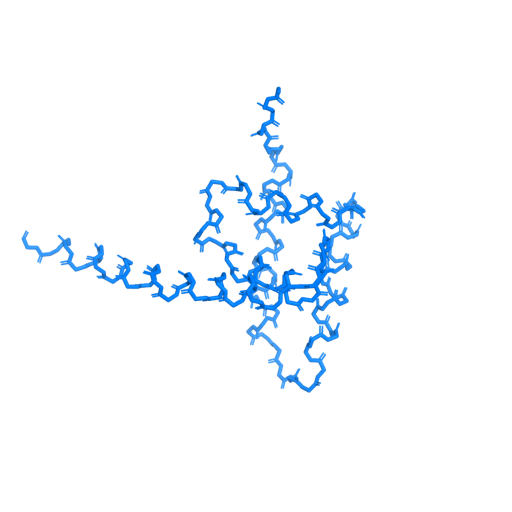 LYS A O 1
ATOM 796 N N . ALA A 1 92 ? -7.586 -4.747 -5.348 1.00 97.31 92 ALA A N 1
ATOM 797 C CA . ALA A 1 92 ? -7.090 -4.793 -3.975 1.00 97.31 92 ALA A CA 1
ATOM 798 C C . ALA A 1 92 ? -7.177 -6.201 -3.370 1.00 97.31 92 ALA A C 1
ATOM 800 O O . ALA A 1 92 ? -6.204 -6.674 -2.784 1.00 97.31 92 ALA A O 1
ATOM 801 N N . LEU A 1 93 ? -8.322 -6.871 -3.544 1.00 95.56 93 LEU A N 1
ATOM 802 C CA . LEU A 1 93 ? -8.535 -8.237 -3.077 1.00 95.56 93 LEU A CA 1
ATOM 803 C C . LEU A 1 93 ? -7.548 -9.216 -3.722 1.00 95.56 93 LEU A C 1
ATOM 805 O O . LEU A 1 93 ? -6.970 -10.022 -2.999 1.00 95.56 93 LEU A O 1
ATOM 809 N N . ASP A 1 94 ? -7.294 -9.103 -5.027 1.00 94.81 94 ASP A N 1
ATOM 810 C CA . ASP A 1 94 ? -6.301 -9.941 -5.713 1.00 94.81 94 ASP A CA 1
ATOM 811 C C . ASP A 1 94 ? -4.923 -9.839 -5.042 1.00 94.81 94 ASP A C 1
ATOM 813 O O . ASP A 1 94 ? -4.283 -10.850 -4.754 1.00 94.81 94 ASP A O 1
ATOM 817 N N . PHE A 1 95 ? -4.480 -8.620 -4.717 1.00 95.00 95 PHE A N 1
ATOM 818 C CA . PHE A 1 95 ? -3.205 -8.409 -4.031 1.00 95.00 95 PHE A CA 1
ATOM 819 C C . PHE A 1 95 ? -3.184 -8.940 -2.598 1.00 95.00 95 PHE A C 1
ATOM 821 O O . PHE A 1 95 ? -2.171 -9.499 -2.179 1.00 95.00 95 PHE A O 1
ATOM 828 N N . TYR A 1 96 ? -4.280 -8.810 -1.851 1.00 93.12 96 TYR A N 1
ATOM 829 C CA . TYR A 1 96 ? -4.368 -9.397 -0.513 1.00 93.12 96 TYR A CA 1
ATOM 830 C C . TYR A 1 96 ? -4.323 -10.929 -0.549 1.00 93.12 96 TYR A C 1
ATOM 832 O O . TYR A 1 96 ? -3.722 -11.542 0.329 1.00 93.12 96 TYR A O 1
ATOM 840 N N . LEU A 1 97 ? -4.907 -11.552 -1.574 1.00 90.00 97 LEU A N 1
ATOM 841 C CA . LEU A 1 97 ? -4.903 -13.007 -1.730 1.00 90.00 97 LEU A CA 1
ATOM 842 C C . LEU A 1 97 ? -3.555 -13.557 -2.217 1.00 90.00 97 LEU A C 1
ATOM 844 O O . LEU A 1 97 ? -3.202 -14.672 -1.837 1.00 90.00 97 LEU A O 1
ATOM 848 N N . LEU A 1 98 ? -2.760 -12.777 -2.963 1.00 86.88 98 LEU A N 1
ATOM 849 C CA . LEU A 1 98 ? -1.400 -13.176 -3.364 1.00 86.88 98 LEU A CA 1
ATOM 850 C C . LEU A 1 98 ? -0.495 -13.511 -2.167 1.00 86.88 98 LEU A C 1
ATOM 852 O O . LEU A 1 98 ? 0.388 -14.356 -2.292 1.00 86.88 98 LEU A O 1
ATOM 856 N N . VAL A 1 99 ? -0.719 -12.889 -1.003 1.00 67.62 99 VAL A N 1
ATOM 857 C CA . VAL A 1 99 ? 0.019 -13.207 0.233 1.00 67.62 99 VAL A CA 1
ATOM 858 C C . VAL A 1 99 ? -0.188 -14.671 0.636 1.00 67.62 99 VAL A C 1
ATOM 860 O O . VAL A 1 99 ? 0.775 -15.359 0.956 1.00 67.62 99 VAL A O 1
ATOM 863 N N . ILE A 1 100 ? -1.424 -15.168 0.551 1.00 64.50 100 ILE A N 1
ATOM 864 C CA . ILE A 1 100 ? -1.808 -16.517 1.000 1.00 64.50 100 ILE A CA 1
ATOM 865 C C . ILE A 1 100 ? -1.185 -17.594 0.105 1.00 64.50 100 ILE A C 1
ATOM 867 O O . ILE A 1 100 ? -0.796 -18.663 0.578 1.00 64.50 100 ILE A O 1
ATOM 871 N N . ASP A 1 101 ? -1.083 -17.325 -1.196 1.00 61.72 101 ASP A N 1
ATOM 872 C CA . ASP A 1 101 ? -0.443 -18.254 -2.126 1.00 61.72 101 ASP A CA 1
ATOM 873 C C . ASP A 1 101 ? 1.087 -18.235 -1.991 1.00 61.72 101 ASP A C 1
ATOM 875 O O . ASP A 1 101 ? 1.714 -19.288 -2.099 1.00 61.72 101 ASP A O 1
ATOM 879 N N . ASN A 1 102 ? 1.691 -17.091 -1.654 1.00 59.16 102 ASN A N 1
ATOM 880 C CA . ASN A 1 102 ? 3.120 -17.023 -1.340 1.00 59.16 102 ASN A CA 1
ATOM 881 C C . ASN A 1 102 ? 3.482 -17.718 -0.019 1.00 59.16 102 ASN A C 1
ATOM 883 O O . ASN A 1 102 ? 4.529 -18.353 0.047 1.00 59.16 102 ASN A O 1
ATOM 887 N N . GLU A 1 103 ? 2.634 -17.654 1.012 1.00 58.22 103 GLU A N 1
ATOM 888 C CA . GLU A 1 103 ? 2.856 -18.389 2.269 1.00 58.22 103 GLU A CA 1
ATOM 889 C C . GLU A 1 103 ? 2.866 -19.908 2.044 1.00 58.22 103 GLU A C 1
ATOM 891 O O . GLU A 1 103 ? 3.704 -20.611 2.605 1.00 58.22 103 GLU A O 1
ATOM 896 N N . LYS A 1 104 ? 1.988 -20.430 1.175 1.00 57.09 104 LYS A N 1
ATOM 897 C CA . LYS A 1 104 ? 2.035 -21.849 0.774 1.00 57.09 104 LYS A CA 1
ATOM 898 C C . LYS A 1 104 ? 3.348 -22.190 0.072 1.00 57.09 104 LYS A C 1
ATOM 900 O O . LYS A 1 104 ? 3.934 -23.226 0.358 1.00 57.09 104 LYS A O 1
ATOM 905 N N . ILE A 1 105 ? 3.826 -21.296 -0.792 1.00 53.72 105 ILE A N 1
ATOM 906 C CA . ILE A 1 105 ? 5.101 -21.446 -1.499 1.00 53.72 105 ILE A CA 1
ATOM 907 C C . ILE A 1 105 ? 6.291 -21.426 -0.516 1.00 53.72 105 ILE A C 1
ATOM 909 O O . ILE A 1 105 ? 7.194 -22.247 -0.648 1.00 53.72 105 ILE A O 1
ATOM 913 N N . GLU A 1 106 ? 6.305 -20.557 0.501 1.00 51.31 106 GLU A N 1
ATOM 914 C CA . GLU A 1 106 ? 7.351 -20.553 1.543 1.00 51.31 106 GLU A CA 1
ATOM 915 C C . GLU A 1 106 ? 7.309 -21.800 2.446 1.00 51.31 106 GLU A C 1
ATOM 917 O O . GLU A 1 106 ? 8.359 -22.334 2.823 1.00 51.31 106 GLU A O 1
ATOM 922 N N . ILE A 1 107 ? 6.114 -22.307 2.767 1.00 54.16 107 ILE A N 1
ATOM 923 C CA . ILE A 1 107 ? 5.945 -23.571 3.502 1.00 54.16 107 ILE A CA 1
ATOM 924 C C . ILE A 1 107 ? 6.464 -24.752 2.666 1.00 54.16 107 ILE A C 1
ATOM 926 O O . ILE A 1 107 ? 7.154 -25.623 3.193 1.00 54.16 107 ILE A O 1
ATOM 930 N N . ASP A 1 108 ? 6.215 -24.761 1.358 1.00 48.75 108 ASP A N 1
ATOM 931 C CA . ASP A 1 108 ? 6.740 -25.795 0.463 1.00 48.75 108 ASP A CA 1
ATOM 932 C C . ASP A 1 108 ? 8.278 -25.707 0.328 1.00 48.75 108 ASP A C 1
ATOM 934 O O . ASP A 1 108 ? 8.964 -26.722 0.462 1.00 48.75 108 ASP A O 1
ATOM 938 N N . PHE A 1 109 ? 8.862 -24.506 0.201 1.00 49.44 109 PHE A N 1
ATOM 939 C CA . PHE A 1 109 ? 10.326 -24.326 0.143 1.00 49.44 109 PHE A CA 1
ATOM 940 C C . PHE A 1 109 ? 11.062 -24.662 1.452 1.00 49.44 109 PHE A C 1
ATOM 942 O O . PHE A 1 109 ? 12.240 -25.035 1.429 1.00 49.44 109 PHE A O 1
ATOM 949 N N . SER A 1 110 ? 10.403 -24.533 2.605 1.00 49.31 110 SER A N 1
ATOM 950 C CA . SER A 1 110 ? 10.986 -24.904 3.903 1.00 49.31 110 SER A CA 1
ATOM 951 C C . SER A 1 110 ? 10.916 -26.410 4.186 1.00 49.31 110 SER A C 1
ATOM 953 O O . SER A 1 110 ? 11.744 -26.918 4.945 1.00 49.31 110 SER A O 1
ATOM 955 N N . ASN A 1 111 ? 10.018 -27.143 3.519 1.00 49.00 111 ASN A N 1
ATOM 956 C CA . ASN A 1 111 ? 9.883 -28.596 3.651 1.00 49.00 111 ASN A CA 1
ATOM 957 C C . ASN A 1 111 ? 10.798 -29.401 2.707 1.00 49.00 111 ASN A C 1
ATOM 959 O O . ASN A 1 111 ? 11.063 -30.570 2.982 1.00 49.00 111 ASN A O 1
ATOM 963 N N . GLU A 1 112 ? 11.327 -28.809 1.630 1.00 50.38 112 GLU A N 1
ATOM 964 C CA . GLU A 1 112 ? 12.240 -29.506 0.700 1.00 50.38 112 GLU A CA 1
ATOM 965 C C . GLU A 1 112 ? 13.718 -29.523 1.148 1.00 50.38 112 GLU A C 1
ATOM 967 O O . GLU A 1 112 ? 14.537 -30.201 0.533 1.00 50.38 112 GLU A O 1
ATOM 972 N N . ASN A 1 113 ? 14.077 -28.846 2.247 1.00 47.16 113 ASN A N 1
ATOM 973 C CA . ASN A 1 113 ? 15.465 -28.765 2.738 1.00 47.16 113 ASN A CA 1
ATOM 974 C C . ASN A 1 113 ? 15.820 -29.753 3.871 1.00 47.16 113 ASN A C 1
ATOM 976 O O . ASN A 1 113 ? 16.876 -29.626 4.491 1.00 47.16 113 ASN A O 1
ATOM 980 N N . PHE A 1 114 ? 14.983 -30.764 4.122 1.00 43.59 114 PHE A N 1
ATOM 981 C CA . PHE A 1 114 ? 15.312 -31.895 4.999 1.00 43.59 114 PHE A CA 1
ATOM 982 C C . PHE A 1 114 ? 14.852 -33.223 4.384 1.00 43.59 114 PHE A C 1
ATOM 984 O O . PHE A 1 114 ? 13.864 -33.799 4.828 1.00 43.59 114 PHE A O 1
ATOM 991 N N . ASN A 1 115 ? 15.574 -33.714 3.375 1.00 35.66 115 ASN A N 1
ATOM 992 C CA . ASN A 1 115 ? 15.646 -35.140 3.031 1.00 35.66 115 ASN A CA 1
ATOM 993 C C . ASN A 1 115 ? 16.999 -35.467 2.400 1.00 35.66 115 ASN A C 1
ATOM 995 O O . ASN A 1 115 ? 17.381 -34.771 1.434 1.00 35.66 115 ASN A O 1
#

Secondary structure (DSSP, 8-state):
-------HHHHHHHHHHHHHHHHHHHH----TTHHHHHHHHHHHHHHHTT---HHHHHHHHHHSTTIIIIIHHHHHHHHHHTSSS---HHHHHHHHHHHHHHHHHHHHHHHTT--

Organism: NCBI:txid588596

Radius of gyration: 15.57 Å; Cα contacts (8 Å, |Δi|>4): 81; chains: 1; bounding box: 32×50×42 Å

Mean predicted aligned error: 8.22 Å

pLDDT: mean 83.8, std 17.26, range [35.12, 98.25]

Solvent-accessible surface area (backbone atoms only — not comparable to full-atom values): 6586 Å² total; per-residue (Å²): 136,88,76,88,70,75,49,74,67,54,53,52,47,54,54,50,53,52,52,51,51,52,50,53,62,74,69,55,86,63,74,90,55,36,71,59,56,49,55,53,48,55,51,48,57,40,46,76,71,74,44,88,50,52,40,56,53,47,52,49,49,68,69,36,94,56,16,83,76,76,31,26,61,58,52,12,50,28,24,55,70,28,51,48,49,77,63,31,58,66,64,11,48,55,27,52,50,47,52,60,58,47,52,54,50,53,54,53,63,64,60,70,77,76,126

Sequence (115 aa):
MDNNYIFQDDENFLKNLLNNFYNKIIETNDFNNFEKIFCEWIKSEIEINNYENYNYILNMIENHKESKFWFTSLIGFFYNFGIGCKLNKEKALDFYLLVIDNEKIEIDFSNENFN

Foldseek 3Di:
DDPPPQDPLNVVLLVVLLVVLVVCVVPDPDPPCCLVVSVVVSCVSCVVSVHPQQLVVLVNLCPPPCNLPRCLQVNLSCQCNVGNHDNDNPSSVVSVVSNVVVVVVVVVVVVVPPD